Protein AF-A0AAD4ZQE9-F1 (afdb_monomer_lite)

Structure (mmCIF, N/CA/C/O backbone):
data_AF-A0AAD4ZQE9-F1
#
_entry.id   AF-A0AAD4ZQE9-F1
#
loop_
_atom_site.group_PDB
_atom_site.id
_atom_site.type_symbol
_atom_site.label_atom_id
_atom_site.label_alt_id
_atom_site.label_comp_id
_atom_site.label_asym_id
_atom_site.label_entity_id
_atom_site.label_seq_id
_atom_site.pdbx_PDB_ins_code
_atom_site.Cartn_x
_atom_site.Cartn_y
_atom_site.Cartn_z
_atom_site.occupancy
_atom_site.B_iso_or_equiv
_atom_site.auth_seq_id
_atom_site.auth_comp_id
_atom_site.auth_asym_id
_atom_site.auth_atom_id
_atom_site.pdbx_PDB_model_num
ATOM 1 N N . MET A 1 1 ? 4.533 7.153 21.241 1.00 45.00 1 MET A N 1
ATOM 2 C CA . MET A 1 1 ? 4.443 7.529 19.815 1.00 45.00 1 MET A CA 1
ATOM 3 C C . MET A 1 1 ? 5.773 7.210 19.162 1.00 45.00 1 MET A C 1
ATOM 5 O O . MET A 1 1 ? 6.681 8.030 19.191 1.00 45.00 1 MET A O 1
ATOM 9 N N . SER A 1 2 ? 5.926 5.979 18.676 1.00 45.38 2 SER A N 1
ATOM 10 C CA . SER A 1 2 ? 7.120 5.576 17.935 1.00 45.38 2 SER A CA 1
ATOM 11 C C . SER A 1 2 ? 7.099 6.305 16.597 1.00 45.38 2 SER A C 1
ATOM 13 O O . SER A 1 2 ? 6.217 6.058 15.779 1.00 45.38 2 SER A O 1
ATOM 15 N N . SER A 1 3 ? 8.010 7.258 16.414 1.00 54.94 3 SER A N 1
ATOM 16 C CA . SER A 1 3 ? 8.211 7.901 15.119 1.00 54.94 3 SER A CA 1
ATOM 17 C C . SER A 1 3 ? 8.654 6.826 14.131 1.00 54.94 3 SER A C 1
ATOM 19 O O . SER A 1 3 ? 9.665 6.159 14.360 1.00 54.94 3 SER A O 1
ATOM 21 N N . LEU A 1 4 ? 7.874 6.619 13.070 1.00 60.09 4 LEU A N 1
ATOM 22 C CA . LEU A 1 4 ? 8.270 5.772 11.953 1.00 60.09 4 LEU A CA 1
ATOM 23 C C . LEU A 1 4 ? 9.427 6.490 11.255 1.00 60.09 4 LEU A C 1
ATOM 25 O O . LEU A 1 4 ? 9.217 7.380 10.433 1.00 60.09 4 LEU A O 1
ATOM 29 N N . LEU A 1 5 ? 10.662 6.143 11.615 1.00 62.22 5 LEU A N 1
ATOM 30 C CA . LEU A 1 5 ? 11.824 6.468 10.799 1.00 62.22 5 LEU A CA 1
ATOM 31 C C . LEU A 1 5 ? 11.660 5.675 9.508 1.00 62.22 5 LEU A C 1
ATOM 33 O O . LEU A 1 5 ? 12.069 4.522 9.438 1.00 62.22 5 LEU A O 1
ATOM 37 N N . ILE A 1 6 ? 10.997 6.264 8.515 1.00 63.91 6 ILE A N 1
ATOM 38 C CA . ILE A 1 6 ? 10.954 5.703 7.171 1.00 63.91 6 ILE A CA 1
ATOM 39 C C . ILE A 1 6 ? 12.378 5.877 6.631 1.00 63.91 6 ILE A C 1
ATOM 41 O O . ILE A 1 6 ? 12.783 7.018 6.378 1.00 63.91 6 ILE A O 1
ATOM 45 N N . PRO A 1 7 ? 13.187 4.806 6.511 1.00 65.25 7 PRO A N 1
ATOM 46 C CA . PRO A 1 7 ? 14.474 4.926 5.847 1.00 65.25 7 PRO A CA 1
ATOM 47 C C . PRO A 1 7 ? 14.223 5.437 4.429 1.00 65.25 7 PRO A C 1
ATOM 49 O O . PRO A 1 7 ? 13.216 5.096 3.807 1.00 65.25 7 PRO A O 1
ATOM 52 N N . ASN A 1 8 ? 15.119 6.285 3.928 1.00 72.75 8 ASN A N 1
ATOM 53 C CA . ASN A 1 8 ? 15.010 6.816 2.576 1.00 72.75 8 ASN A CA 1
ATOM 54 C C . ASN A 1 8 ? 14.829 5.650 1.586 1.00 72.75 8 ASN A C 1
ATOM 56 O O . ASN A 1 8 ? 15.747 4.867 1.383 1.00 72.75 8 ASN A O 1
ATOM 60 N N . ILE A 1 9 ? 13.651 5.532 0.966 1.00 71.81 9 ILE A N 1
ATOM 61 C CA . ILE A 1 9 ? 13.310 4.398 0.089 1.00 71.81 9 ILE A CA 1
ATOM 62 C C . ILE A 1 9 ? 14.286 4.288 -1.096 1.00 71.81 9 ILE A C 1
ATOM 64 O O . ILE A 1 9 ? 14.530 3.191 -1.594 1.00 71.81 9 ILE A O 1
ATOM 68 N N . SER A 1 10 ? 14.928 5.393 -1.492 1.00 69.75 10 SER A N 1
ATOM 69 C CA . SER A 1 10 ? 15.966 5.398 -2.528 1.00 69.75 10 SER A CA 1
ATOM 70 C C . SER A 1 10 ? 17.200 4.565 -2.165 1.00 69.75 10 SER A C 1
ATOM 72 O O . SER A 1 10 ? 17.949 4.194 -3.067 1.00 69.75 10 SER A O 1
ATOM 74 N N . THR A 1 11 ? 17.449 4.287 -0.879 1.00 70.25 11 THR A N 1
ATOM 75 C CA . THR A 1 11 ? 18.533 3.386 -0.455 1.00 70.25 11 THR A CA 1
ATOM 76 C C . THR A 1 11 ? 18.112 1.920 -0.477 1.00 70.25 11 THR A C 1
ATOM 78 O O . THR A 1 11 ? 18.971 1.051 -0.583 1.00 70.25 11 THR A O 1
ATOM 81 N N . LEU A 1 12 ? 16.807 1.641 -0.395 1.00 68.88 12 LEU A N 1
ATOM 82 C CA . LEU A 1 12 ? 16.251 0.287 -0.440 1.00 68.88 12 LEU A CA 1
ATOM 83 C C . LEU A 1 12 ? 16.126 -0.226 -1.872 1.00 68.88 12 LEU A C 1
ATOM 85 O O . LEU A 1 12 ? 16.275 -1.418 -2.121 1.00 68.88 12 LEU A O 1
ATOM 89 N N . VAL A 1 13 ? 15.853 0.681 -2.809 1.00 66.62 13 VAL A N 1
ATOM 90 C CA . VAL A 1 13 ? 15.665 0.355 -4.217 1.00 66.62 13 VAL A CA 1
ATOM 91 C C . VAL A 1 13 ? 16.422 1.376 -5.059 1.00 66.62 13 VAL A C 1
ATOM 93 O O . VAL A 1 13 ? 15.988 2.514 -5.224 1.00 66.62 13 VAL A O 1
ATOM 96 N N . SER A 1 14 ? 17.559 0.970 -5.628 1.00 65.62 14 SER A N 1
ATOM 97 C CA . SER A 1 14 ? 18.334 1.821 -6.550 1.00 65.62 14 SER A CA 1
ATOM 98 C C . SER A 1 14 ? 17.755 1.851 -7.970 1.00 65.62 14 SER A C 1
ATOM 100 O O . SER A 1 14 ? 18.268 2.554 -8.838 1.00 65.62 14 SER A O 1
ATOM 102 N N . VAL A 1 15 ? 16.696 1.078 -8.227 1.00 68.50 15 VAL A N 1
ATOM 103 C CA . VAL A 1 15 ? 16.110 0.883 -9.553 1.00 68.50 15 VAL A CA 1
ATOM 104 C C . VAL A 1 15 ? 14.709 1.489 -9.604 1.00 68.50 15 VAL A C 1
ATOM 106 O O . VAL A 1 15 ? 13.782 1.033 -8.940 1.00 68.50 15 VAL A O 1
ATOM 109 N N . LYS A 1 16 ? 14.531 2.514 -10.439 1.00 76.00 16 LYS A N 1
ATOM 110 C CA . LYS A 1 16 ? 13.201 3.042 -10.760 1.00 76.00 16 LYS A CA 1
ATOM 111 C C . LYS A 1 16 ? 12.384 1.961 -11.473 1.00 76.00 16 LYS A C 1
ATOM 113 O O . LYS A 1 16 ? 12.895 1.333 -12.401 1.00 76.00 16 LYS A O 1
ATOM 118 N N . VAL A 1 17 ? 11.128 1.771 -11.066 1.00 76.62 17 VAL A N 1
ATOM 119 C CA . VAL A 1 17 ? 10.241 0.799 -11.719 1.00 76.62 17 VAL A CA 1
ATOM 120 C C . VAL A 1 17 ? 10.058 1.150 -13.202 1.00 76.62 17 VAL A C 1
ATOM 122 O O . VAL A 1 17 ? 9.851 2.312 -13.561 1.00 76.62 17 VAL A O 1
ATOM 125 N N . SER A 1 18 ? 10.167 0.136 -14.051 1.00 77.19 18 SER A N 1
ATOM 126 C CA . SER A 1 18 ? 9.899 0.127 -15.485 1.00 77.19 18 SER A CA 1
ATOM 127 C C . SER A 1 18 ? 9.101 -1.133 -15.827 1.00 77.19 18 SER A C 1
ATOM 129 O O . SER A 1 18 ? 9.047 -2.087 -15.049 1.00 77.19 18 SER A O 1
ATOM 131 N N . GLU A 1 19 ? 8.512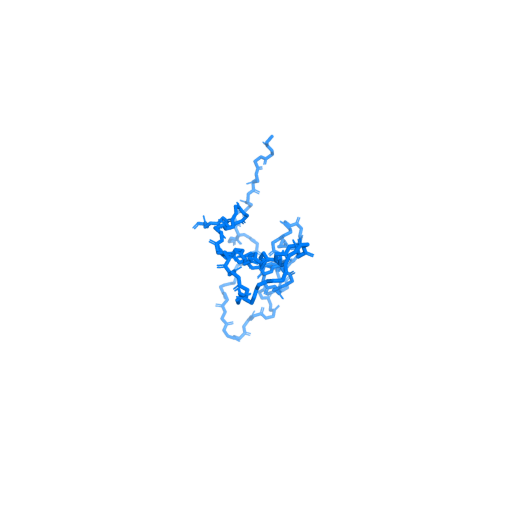 -1.170 -17.020 1.00 79.56 19 GLU A N 1
ATOM 132 C CA . GLU A 1 19 ? 7.718 -2.316 -17.494 1.00 79.56 19 GLU A CA 1
ATOM 133 C C . GLU A 1 19 ? 8.515 -3.634 -17.535 1.00 79.56 19 GLU A C 1
ATOM 135 O O . GLU A 1 19 ? 7.942 -4.716 -17.458 1.00 79.56 19 GLU A O 1
ATOM 140 N N . THR A 1 20 ? 9.846 -3.558 -17.614 1.00 87.06 20 THR A N 1
ATOM 141 C CA . THR A 1 20 ? 10.737 -4.719 -17.740 1.00 87.06 20 THR A CA 1
ATOM 142 C C . THR A 1 20 ? 11.375 -5.171 -16.428 1.00 87.06 20 THR A C 1
ATOM 144 O O . THR A 1 20 ? 12.004 -6.227 -16.400 1.00 87.06 20 THR A O 1
ATOM 147 N N . ASN A 1 21 ? 11.252 -4.401 -15.340 1.00 85.62 21 ASN A N 1
ATOM 148 C CA . ASN A 1 21 ? 11.990 -4.656 -14.098 1.00 85.62 21 ASN A CA 1
ATOM 149 C C . ASN A 1 21 ? 11.105 -4.834 -12.854 1.00 85.62 21 ASN A C 1
ATOM 151 O O . ASN A 1 21 ? 11.638 -4.918 -11.746 1.00 85.62 21 ASN A O 1
ATOM 155 N N . TYR A 1 22 ? 9.784 -4.935 -13.033 1.00 86.56 22 TYR A N 1
ATOM 156 C CA . TYR A 1 22 ? 8.824 -5.055 -11.935 1.00 86.56 22 TYR A CA 1
ATOM 157 C C . TYR A 1 22 ? 9.179 -6.178 -10.951 1.00 86.56 22 TYR A C 1
ATOM 159 O O . TYR A 1 22 ? 9.232 -5.927 -9.756 1.00 86.56 22 TYR A O 1
ATOM 167 N N . LEU A 1 23 ? 9.512 -7.381 -11.433 1.00 88.25 23 LEU A N 1
ATOM 168 C CA . LEU A 1 23 ? 9.848 -8.519 -10.560 1.00 88.25 23 LE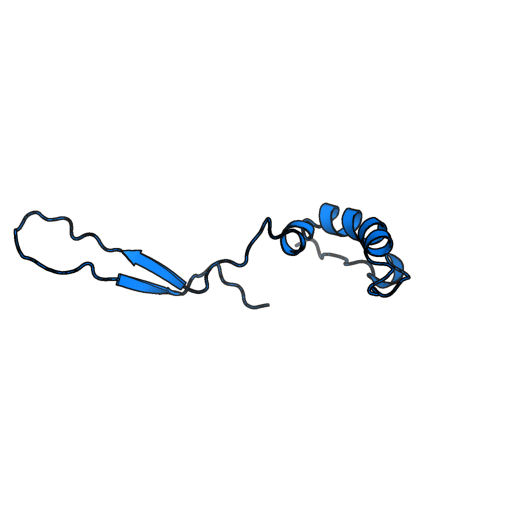U A CA 1
ATOM 169 C C . LEU A 1 23 ? 11.081 -8.255 -9.685 1.00 88.25 23 LEU A C 1
ATOM 171 O O . LEU A 1 23 ? 11.117 -8.623 -8.510 1.00 88.25 23 LEU A O 1
ATOM 175 N N . LEU A 1 24 ? 12.098 -7.602 -10.253 1.00 87.44 24 LEU A N 1
ATOM 176 C CA . LEU A 1 24 ? 13.311 -7.257 -9.519 1.00 87.44 24 LEU A CA 1
ATOM 177 C C . LEU A 1 24 ? 13.016 -6.176 -8.477 1.00 87.44 24 LEU A C 1
ATOM 179 O O . LEU A 1 24 ? 13.411 -6.315 -7.321 1.00 87.44 24 LEU A O 1
ATOM 183 N N . TRP A 1 25 ? 12.289 -5.132 -8.871 1.00 87.06 25 TRP A N 1
ATOM 184 C CA . TRP A 1 25 ? 11.826 -4.089 -7.962 1.00 87.06 25 TRP A CA 1
ATOM 185 C C . TRP A 1 25 ? 10.978 -4.665 -6.819 1.00 87.06 25 TRP A C 1
ATOM 187 O O . TRP A 1 25 ? 11.217 -4.345 -5.655 1.00 87.06 25 TRP A O 1
ATOM 1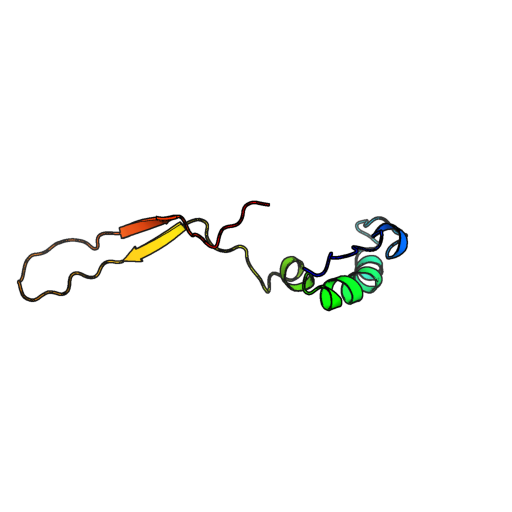97 N N . GLU A 1 26 ? 10.051 -5.574 -7.132 1.00 88.06 26 GLU A N 1
ATOM 198 C CA . GLU A 1 26 ? 9.171 -6.221 -6.162 1.00 88.06 26 GLU A CA 1
ATOM 199 C C . GLU A 1 26 ? 9.995 -7.001 -5.136 1.00 88.06 26 GLU A C 1
ATOM 201 O O . GLU A 1 26 ? 9.803 -6.829 -3.936 1.00 88.06 26 GLU A O 1
ATOM 206 N N . SER A 1 27 ? 10.973 -7.792 -5.587 1.00 88.69 27 SER A N 1
ATOM 207 C CA . SER A 1 27 ? 11.839 -8.567 -4.691 1.00 88.69 27 SER A CA 1
ATOM 208 C C . SER A 1 27 ? 12.623 -7.701 -3.694 1.00 88.69 27 SER A C 1
ATOM 210 O O . SER A 1 27 ? 12.880 -8.144 -2.575 1.00 88.69 27 SER A O 1
ATOM 212 N N . GLN A 1 28 ? 12.962 -6.461 -4.070 1.00 87.50 28 GLN A N 1
ATOM 213 C CA . GLN A 1 28 ? 13.694 -5.521 -3.217 1.00 87.50 28 GLN A CA 1
ATOM 214 C C . GLN A 1 28 ? 12.768 -4.784 -2.242 1.00 87.50 28 GLN A C 1
ATOM 216 O O . GLN A 1 28 ? 13.114 -4.605 -1.076 1.00 87.50 28 GLN A O 1
ATOM 221 N N . ILE A 1 29 ? 11.578 -4.373 -2.691 1.00 86.38 29 ILE A N 1
ATOM 222 C CA . ILE A 1 29 ? 10.682 -3.525 -1.892 1.00 86.38 29 ILE A CA 1
ATOM 223 C C . ILE A 1 29 ? 9.703 -4.325 -1.023 1.00 86.38 29 ILE A C 1
ATOM 225 O O . ILE A 1 29 ? 9.311 -3.872 0.054 1.00 86.38 29 ILE A O 1
ATOM 229 N N . LYS A 1 30 ? 9.318 -5.531 -1.451 1.00 88.88 30 LYS A N 1
ATOM 230 C CA . LYS A 1 30 ? 8.305 -6.358 -0.785 1.00 88.88 30 LYS A CA 1
ATOM 231 C C . LYS A 1 30 ? 8.656 -6.702 0.664 1.00 88.88 30 LYS A C 1
ATOM 233 O O . LYS A 1 30 ? 7.791 -6.487 1.510 1.00 88.88 30 LYS A O 1
ATOM 238 N N . PRO A 1 31 ? 9.880 -7.146 1.019 1.00 87.25 31 PRO A N 1
ATOM 239 C CA . PRO A 1 31 ? 10.216 -7.444 2.415 1.00 87.25 31 PRO A CA 1
ATOM 240 C C . PRO A 1 31 ? 10.073 -6.225 3.335 1.00 87.25 31 PRO A C 1
ATOM 242 O O . PRO A 1 31 ? 9.592 -6.352 4.460 1.00 87.25 31 PRO A O 1
ATOM 245 N N . PHE A 1 32 ? 10.436 -5.036 2.843 1.00 85.75 32 PHE A N 1
ATOM 246 C CA . PHE A 1 32 ? 10.279 -3.787 3.584 1.00 85.75 32 PHE A CA 1
ATOM 247 C C . PHE A 1 32 ? 8.801 -3.456 3.813 1.00 85.75 32 PHE A C 1
ATOM 249 O O . PHE A 1 32 ? 8.390 -3.194 4.941 1.00 85.75 32 PHE A O 1
ATOM 256 N N . LEU A 1 33 ? 7.985 -3.525 2.760 1.00 88.19 33 LEU A N 1
ATOM 257 C CA . LEU A 1 33 ? 6.552 -3.240 2.845 1.00 88.19 33 LEU A CA 1
ATOM 258 C C . LEU A 1 33 ? 5.797 -4.258 3.701 1.00 88.19 33 LEU A C 1
ATOM 260 O O . LEU A 1 33 ? 4.853 -3.877 4.385 1.00 88.19 33 LEU A O 1
ATOM 264 N N . VAL A 1 34 ? 6.204 -5.528 3.696 1.00 89.75 34 VAL A N 1
ATOM 265 C CA . VAL A 1 34 ? 5.652 -6.550 4.597 1.00 89.75 34 VAL A CA 1
ATOM 266 C C . VAL A 1 34 ? 6.035 -6.244 6.045 1.00 89.75 34 VAL A C 1
ATOM 268 O O . VAL A 1 34 ? 5.168 -6.246 6.912 1.00 89.75 34 VAL A O 1
ATOM 271 N N . GLY 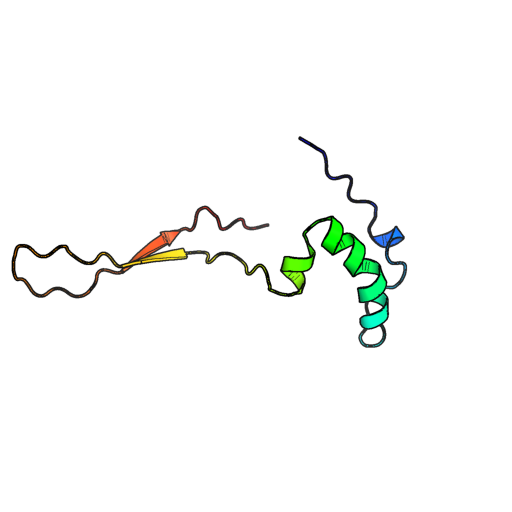A 1 35 ? 7.301 -5.908 6.314 1.00 88.06 35 GLY A N 1
ATOM 272 C CA . GLY A 1 35 ? 7.761 -5.559 7.662 1.00 88.06 35 GLY A CA 1
ATOM 273 C C . GLY A 1 35 ? 7.110 -4.296 8.240 1.00 88.06 35 GLY A C 1
ATOM 274 O O . GLY A 1 35 ? 7.028 -4.156 9.456 1.00 88.06 35 GLY A O 1
ATOM 275 N N . GLN A 1 36 ? 6.637 -3.393 7.380 1.00 86.12 36 GLN A N 1
ATOM 276 C CA . GLN A 1 36 ? 5.906 -2.178 7.755 1.00 86.12 36 GLN A CA 1
ATOM 277 C C . GLN A 1 36 ? 4.379 -2.323 7.639 1.00 86.12 36 GLN A C 1
ATOM 279 O O . GLN A 1 36 ? 3.664 -1.340 7.810 1.00 86.12 36 GLN A O 1
ATOM 284 N N . ASP A 1 37 ? 3.876 -3.522 7.326 1.00 86.81 37 ASP A N 1
ATOM 285 C CA . ASP A 1 37 ? 2.447 -3.796 7.145 1.00 86.81 37 ASP A CA 1
ATOM 286 C C . ASP A 1 37 ? 1.778 -2.889 6.080 1.00 86.81 37 ASP A C 1
ATOM 288 O O . ASP A 1 37 ? 0.600 -2.554 6.149 1.00 86.81 37 ASP A O 1
ATOM 292 N N . TYR A 1 38 ? 2.532 -2.478 5.056 1.00 87.25 38 TYR A N 1
ATOM 293 C CA . TYR A 1 38 ? 2.035 -1.699 3.914 1.00 87.25 38 TYR A CA 1
ATOM 294 C C . TYR A 1 38 ? 1.740 -2.560 2.681 1.00 87.25 38 TYR A C 1
ATOM 296 O O . TYR A 1 38 ? 1.003 -2.134 1.794 1.00 87.25 38 TYR A O 1
ATOM 304 N N . TRP A 1 39 ? 2.266 -3.788 2.615 1.00 90.12 39 TRP A N 1
ATOM 305 C CA . TRP A 1 39 ? 2.053 -4.675 1.464 1.00 90.12 39 TRP A CA 1
ATOM 306 C C . TRP A 1 39 ? 0.567 -4.969 1.197 1.00 90.12 39 TRP A C 1
ATOM 308 O O . TRP A 1 39 ? 0.151 -5.069 0.045 1.00 90.12 39 TRP A O 1
ATOM 318 N N . LYS A 1 40 ? -0.256 -5.020 2.252 1.00 86.94 40 LYS A N 1
ATOM 319 C CA . LYS A 1 40 ? -1.705 -5.260 2.163 1.00 86.94 40 LYS A CA 1
ATOM 320 C C . LYS A 1 40 ? -2.462 -4.256 1.284 1.00 86.94 40 LYS A C 1
ATOM 322 O O . LYS A 1 40 ? -3.504 -4.609 0.742 1.00 86.94 40 LYS A O 1
ATOM 327 N N . PHE A 1 41 ? -1.940 -3.037 1.128 1.00 85.12 41 PHE A N 1
ATOM 328 C CA . PHE A 1 41 ? -2.523 -2.023 0.247 1.00 85.12 41 PHE A CA 1
ATOM 329 C C . PHE A 1 41 ? -2.187 -2.273 -1.230 1.00 85.12 41 PHE A C 1
ATOM 331 O O . PHE A 1 41 ? -2.981 -1.924 -2.096 1.00 85.12 41 PHE A O 1
ATOM 338 N N . LEU A 1 42 ? -1.033 -2.885 -1.527 1.00 85.06 42 LEU A N 1
ATOM 339 C CA . LEU A 1 42 ? -0.610 -3.197 -2.897 1.00 85.06 42 LEU A CA 1
ATOM 340 C C . LEU A 1 42 ? -1.251 -4.479 -3.427 1.00 85.06 42 LEU A C 1
ATOM 342 O O . LEU A 1 42 ? -1.651 -4.533 -4.583 1.00 85.06 42 LEU A O 1
ATOM 346 N N . ASP A 1 43 ? -1.359 -5.496 -2.575 1.00 86.75 43 ASP A N 1
ATOM 347 C CA . ASP A 1 43 ? -1.992 -6.777 -2.911 1.00 86.75 43 ASP A CA 1
ATOM 348 C C . ASP A 1 43 ? -3.531 -6.699 -2.903 1.00 86.75 43 ASP A C 1
ATOM 350 O O . ASP A 1 43 ? -4.222 -7.637 -3.283 1.00 86.75 43 ASP A O 1
ATOM 354 N N . GLY A 1 44 ? -4.099 -5.583 -2.434 1.00 82.69 44 GLY A N 1
ATOM 355 C CA . GLY A 1 44 ? -5.549 -5.396 -2.337 1.00 82.69 44 GLY A CA 1
ATOM 356 C C . GLY A 1 44 ? -6.212 -6.175 -1.197 1.00 82.69 44 GLY A C 1
ATOM 357 O O . GLY A 1 44 ? -7.409 -6.016 -0.969 1.00 82.69 44 GLY A O 1
ATOM 358 N N . SER A 1 45 ? -5.440 -6.950 -0.429 1.00 88.31 45 SER A N 1
ATOM 359 C CA . SER A 1 45 ? -5.889 -7.621 0.796 1.00 88.31 45 SER A CA 1
ATOM 360 C C . SER A 1 45 ? -6.482 -6.650 1.835 1.00 88.31 45 SER A C 1
ATOM 362 O O . SER A 1 45 ? -7.265 -7.061 2.689 1.00 88.31 45 SER A O 1
ATOM 364 N N . TYR A 1 46 ? -6.139 -5.359 1.771 1.00 86.31 46 TYR A N 1
ATOM 365 C CA . TYR A 1 46 ? -6.742 -4.302 2.580 1.00 86.31 46 TYR A CA 1
ATOM 366 C C . TYR A 1 46 ? -7.343 -3.208 1.682 1.00 86.31 46 TYR A C 1
ATOM 368 O O . TYR A 1 46 ? -6.655 -2.240 1.340 1.00 86.31 46 TYR A O 1
ATOM 376 N N . PRO A 1 47 ? -8.613 -3.357 1.263 1.00 80.31 47 PRO A N 1
ATOM 377 C CA . PRO A 1 47 ? -9.279 -2.366 0.430 1.00 80.31 47 PRO A CA 1
ATOM 378 C C . PRO A 1 47 ? -9.546 -1.076 1.212 1.00 80.31 47 PRO A C 1
ATOM 380 O O . PRO A 1 47 ? -9.708 -1.088 2.435 1.00 80.31 47 PRO A O 1
ATOM 383 N 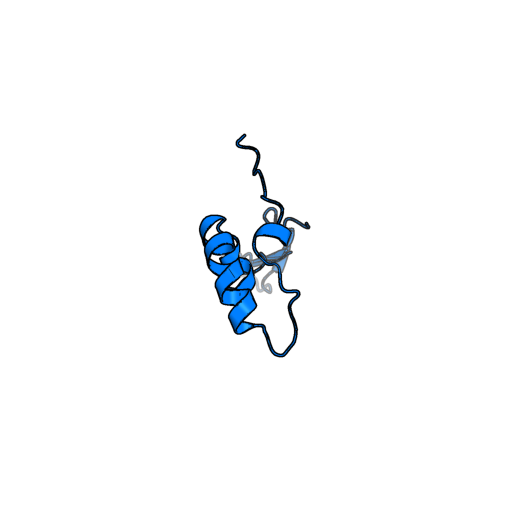N . CYS A 1 48 ? -9.642 0.047 0.495 1.00 78.50 48 CYS A N 1
ATOM 384 C CA . CYS A 1 48 ? -10.089 1.296 1.097 1.00 78.50 48 CYS A CA 1
ATOM 385 C C . CYS A 1 48 ? -11.485 1.103 1.714 1.00 78.50 48 CYS A C 1
ATOM 387 O O . CYS A 1 48 ? -12.371 0.549 1.054 1.00 78.50 48 CYS A O 1
ATOM 389 N N . PRO A 1 49 ? -11.707 1.562 2.958 1.00 80.62 49 PRO A N 1
ATOM 390 C CA . PRO A 1 49 ? -13.037 1.530 3.543 1.00 80.62 49 PRO A CA 1
ATOM 391 C C . PRO A 1 49 ? -14.003 2.342 2.670 1.00 80.62 49 PRO A C 1
ATOM 393 O O . PRO A 1 49 ? -13.621 3.353 2.086 1.00 80.62 49 PRO A O 1
ATOM 396 N N . SER A 1 50 ? -15.262 1.907 2.572 1.00 82.00 50 SER A N 1
ATOM 397 C CA . SER A 1 50 ? -16.289 2.665 1.844 1.00 82.00 50 SER A CA 1
ATOM 398 C C . SER A 1 50 ? -16.432 4.063 2.446 1.00 82.00 50 SER A C 1
ATOM 400 O O . SER A 1 50 ? -16.473 4.193 3.669 1.00 82.00 50 SER A O 1
ATOM 402 N N . SER A 1 51 ? -16.556 5.096 1.614 1.00 81.25 51 SER A N 1
ATOM 403 C CA . SER A 1 51 ? -16.778 6.477 2.068 1.00 81.25 51 SER A CA 1
ATOM 404 C C . SER A 1 51 ? -18.116 6.653 2.791 1.00 81.25 51 SER A C 1
ATOM 406 O O . SER A 1 51 ? -18.247 7.507 3.670 1.00 81.25 51 SER A O 1
ATOM 408 N N . PHE A 1 52 ? -19.093 5.802 2.475 1.00 81.38 52 PHE A N 1
ATOM 409 C CA . PHE A 1 52 ? -20.423 5.831 3.067 1.00 81.38 52 PHE A CA 1
ATOM 410 C C . PHE A 1 52 ? -20.851 4.448 3.560 1.00 81.38 52 PHE A C 1
ATOM 412 O O . PHE A 1 52 ? -20.626 3.430 2.899 1.00 81.38 52 PHE A O 1
ATOM 419 N N . LEU A 1 53 ? -21.496 4.422 4.723 1.00 81.69 53 LEU A N 1
ATOM 420 C CA . LEU A 1 53 ? -22.169 3.254 5.273 1.00 81.69 53 LEU A CA 1
ATOM 421 C C . LEU A 1 53 ? -23.654 3.334 4.911 1.00 81.69 53 LEU A C 1
ATOM 423 O O . LEU A 1 53 ? -24.280 4.384 5.050 1.00 81.69 53 LEU A O 1
ATOM 427 N N . THR A 1 54 ? -24.211 2.224 4.431 1.00 80.12 54 THR A N 1
ATOM 428 C CA . THR A 1 54 ? -25.639 2.115 4.117 1.00 80.12 54 THR A CA 1
ATOM 429 C C . THR A 1 54 ? -26.315 1.315 5.220 1.00 80.12 54 THR A C 1
ATOM 431 O O . THR A 1 54 ? -26.081 0.113 5.335 1.00 80.12 54 THR A O 1
ATOM 434 N N . THR A 1 55 ? -27.152 1.962 6.028 1.00 73.12 55 THR A N 1
ATOM 435 C CA . THR A 1 55 ? -27.948 1.275 7.051 1.00 73.12 55 THR A CA 1
ATOM 436 C C . THR A 1 55 ? -29.361 1.087 6.520 1.00 73.12 55 THR A C 1
ATOM 438 O O . THR A 1 55 ? -30.068 2.062 6.262 1.00 73.12 55 THR A O 1
ATOM 441 N N . THR A 1 56 ? -29.777 -0.170 6.361 1.00 72.88 56 THR A N 1
ATOM 442 C CA . THR A 1 56 ? -31.185 -0.494 6.103 1.00 72.88 56 THR A CA 1
ATOM 443 C C . THR A 1 56 ? -31.891 -0.536 7.449 1.00 72.88 56 THR A C 1
ATOM 445 O O . THR A 1 56 ? -31.638 -1.432 8.252 1.00 72.88 56 THR A O 1
ATOM 448 N N . VAL A 1 57 ? -32.738 0.452 7.730 1.00 69.38 57 VAL A N 1
ATOM 449 C CA . VAL A 1 57 ? -33.634 0.389 8.889 1.00 69.38 57 VAL A CA 1
ATOM 450 C C . VAL A 1 57 ? -34.806 -0.508 8.518 1.00 69.38 57 VAL A C 1
ATOM 452 O O . VAL A 1 57 ? -35.713 -0.098 7.799 1.00 69.38 57 VAL A O 1
ATOM 455 N N . THR A 1 58 ? -34.777 -1.754 8.986 1.00 59.59 58 THR A N 1
ATOM 456 C CA . THR A 1 58 ? -35.959 -2.617 8.976 1.00 59.59 58 THR A CA 1
ATOM 457 C C . THR A 1 58 ? -36.895 -2.096 10.067 1.00 59.59 58 THR A C 1
ATOM 459 O O . THR A 1 58 ? -36.505 -2.116 11.237 1.00 59.59 58 THR A O 1
ATOM 462 N N . PRO A 1 59 ? -38.095 -1.584 9.744 1.00 60.91 59 PRO A N 1
ATOM 463 C CA . PRO A 1 59 ? -39.047 -1.225 10.781 1.00 60.91 59 PRO A CA 1
ATOM 464 C C . PRO A 1 59 ? -39.424 -2.501 11.539 1.00 60.91 59 PRO A C 1
ATOM 466 O O . PRO A 1 59 ? -39.925 -3.455 10.947 1.00 60.91 59 PRO A O 1
ATOM 469 N N . SER A 1 60 ? -39.158 -2.543 12.846 1.00 55.25 60 SER A N 1
ATOM 470 C CA . SER A 1 60 ? -39.708 -3.577 13.722 1.00 55.25 60 SER A CA 1
ATOM 471 C C . SER A 1 60 ? -41.226 -3.401 13.750 1.00 55.25 60 SER A C 1
ATOM 473 O O . SER A 1 60 ? -41.748 -2.504 14.409 1.00 55.25 60 SER A O 1
ATOM 475 N N . THR A 1 61 ? -41.928 -4.204 12.954 1.00 45.75 61 THR A N 1
ATOM 476 C CA . THR A 1 61 ? -43.384 -4.186 12.840 1.00 45.75 61 THR A CA 1
ATOM 477 C C . THR A 1 61 ? -44.011 -4.866 14.049 1.00 45.75 61 THR A C 1
ATOM 479 O O . THR A 1 61 ? -44.011 -6.087 14.142 1.00 45.75 61 THR A O 1
ATOM 482 N N . ASP A 1 62 ? -44.626 -4.064 14.910 1.00 49.78 62 ASP A N 1
ATOM 483 C CA . ASP A 1 62 ? -45.817 -4.462 15.663 1.00 49.78 62 ASP A CA 1
ATOM 484 C C . ASP A 1 62 ? -46.957 -3.482 15.315 1.00 49.78 62 ASP A C 1
ATOM 486 O O . ASP A 1 62 ? -47.539 -2.854 16.185 1.00 49.78 62 ASP A O 1
ATOM 490 N N . THR A 1 63 ? -47.202 -3.229 14.017 1.00 44.56 63 THR A N 1
ATOM 491 C CA . THR A 1 63 ? -48.426 -2.604 13.443 1.00 44.56 63 THR A CA 1
ATOM 492 C C . THR A 1 63 ? -48.372 -2.679 11.902 1.00 44.56 63 THR A C 1
ATOM 494 O O . THR A 1 63 ? -47.386 -2.226 11.320 1.00 44.56 63 THR A O 1
ATOM 497 N N . PRO A 1 64 ? -49.401 -3.198 11.199 1.00 50.06 64 PRO A N 1
ATOM 498 C CA . PRO A 1 64 ? -49.372 -3.357 9.748 1.00 50.06 64 PRO A CA 1
ATOM 499 C C . PRO A 1 64 ? -49.596 -2.013 9.038 1.00 50.06 64 PRO A C 1
ATOM 501 O O . PRO A 1 64 ? -50.709 -1.490 8.997 1.00 50.06 64 PRO A O 1
ATOM 504 N N . SER A 1 65 ? -48.546 -1.450 8.442 1.00 47.19 65 SER A N 1
ATOM 505 C CA . SER A 1 65 ? -48.685 -0.505 7.331 1.00 47.19 65 SER A CA 1
ATOM 506 C C . SER A 1 65 ? -47.476 -0.565 6.409 1.00 47.19 65 SER A C 1
ATOM 508 O O . SER A 1 65 ? -46.323 -0.489 6.822 1.00 47.19 65 SER A O 1
ATOM 510 N N . GLU A 1 66 ? -47.812 -0.753 5.144 1.00 54.62 66 GLU A N 1
ATOM 511 C CA . GLU A 1 66 ? -46.978 -0.866 3.961 1.00 54.62 66 GLU A CA 1
ATOM 512 C C . GLU A 1 66 ? -46.076 0.370 3.802 1.00 54.62 66 GLU A C 1
ATOM 514 O O . GLU A 1 66 ? -46.550 1.492 3.635 1.00 54.62 66 GLU A O 1
ATOM 519 N N . SER A 1 67 ? -44.757 0.197 3.910 1.00 50.69 67 SER A N 1
ATOM 520 C CA . SER A 1 67 ? -43.769 1.244 3.623 1.00 50.69 67 SER A CA 1
ATOM 521 C C . SER A 1 67 ? -42.432 0.621 3.210 1.00 50.69 67 SER A C 1
ATOM 523 O O . SER A 1 67 ? -41.918 -0.277 3.871 1.00 50.69 67 SER A O 1
ATOM 525 N N . SER A 1 68 ? -41.909 1.094 2.077 1.00 56.62 68 SER A N 1
ATOM 526 C CA . SER A 1 68 ? -40.629 0.719 1.451 1.00 56.62 68 SER A CA 1
ATOM 527 C C . SER A 1 68 ? -39.434 0.837 2.422 1.00 56.62 68 SER A C 1
ATOM 529 O O . SER A 1 68 ? -39.482 1.695 3.307 1.00 56.62 68 SER A O 1
ATOM 531 N N . PRO A 1 69 ? -38.346 0.046 2.281 1.00 57.34 69 PRO A N 1
ATOM 532 C CA . PRO A 1 69 ? -37.170 0.180 3.141 1.00 57.34 69 PRO A CA 1
ATOM 533 C C . PRO A 1 69 ? -36.549 1.581 3.028 1.00 57.34 69 PRO A C 1
ATOM 535 O O . PRO A 1 69 ? -36.129 2.007 1.952 1.00 57.34 69 PRO A O 1
ATOM 538 N N . THR A 1 70 ? -36.453 2.291 4.153 1.00 54.84 70 THR A N 1
ATOM 539 C CA . THR A 1 70 ? -35.734 3.567 4.238 1.00 54.84 70 THR A CA 1
ATOM 540 C C . THR A 1 70 ? -34.229 3.289 4.257 1.00 54.84 70 THR A C 1
ATOM 542 O O . THR A 1 70 ? -33.711 2.649 5.174 1.00 54.84 70 THR A O 1
ATOM 545 N N . ILE A 1 71 ? -33.521 3.752 3.226 1.00 62.03 71 ILE A N 1
ATOM 546 C CA . ILE A 1 71 ? -32.063 3.655 3.115 1.00 62.03 71 ILE A CA 1
ATOM 547 C C . ILE A 1 71 ? -31.463 4.943 3.686 1.00 62.03 71 ILE A C 1
ATOM 549 O O . ILE A 1 71 ? -31.647 6.013 3.109 1.00 62.03 71 ILE A O 1
ATOM 553 N N . THR A 1 72 ? -30.736 4.851 4.802 1.00 65.81 72 THR A N 1
ATOM 554 C CA . THR A 1 72 ? -29.995 5.991 5.365 1.00 65.81 72 THR A CA 1
ATOM 555 C C . THR A 1 72 ? -28.511 5.829 5.055 1.00 65.81 72 THR A C 1
ATOM 557 O O . THR A 1 72 ? -27.894 4.833 5.438 1.00 65.81 72 THR A O 1
ATOM 560 N N . THR A 1 73 ? -27.935 6.814 4.366 1.00 70.81 73 THR A N 1
ATOM 561 C CA . THR A 1 73 ? -26.505 6.872 4.040 1.00 70.81 73 THR A CA 1
ATOM 562 C C . THR A 1 73 ? -25.786 7.751 5.061 1.00 70.81 73 THR A C 1
AT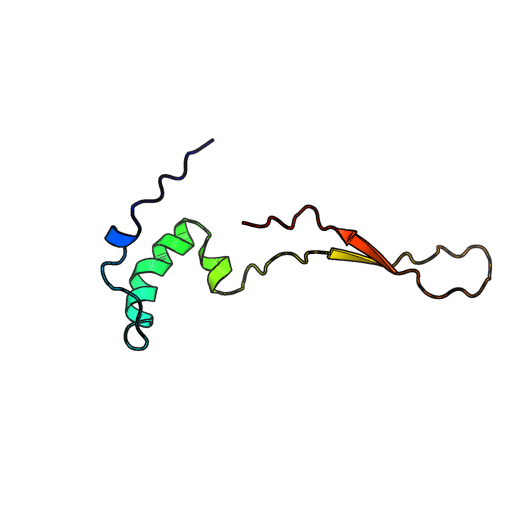OM 564 O O . THR A 1 73 ? -26.024 8.956 5.121 1.00 70.81 73 THR A O 1
ATOM 567 N N . THR A 1 74 ? -24.902 7.167 5.867 1.00 80.25 74 THR A N 1
ATOM 568 C CA . THR A 1 74 ? -24.079 7.883 6.857 1.00 80.25 74 THR A CA 1
ATOM 569 C C . THR A 1 74 ? -22.611 7.919 6.417 1.00 80.25 74 THR A C 1
ATOM 571 O O . THR A 1 74 ? -22.108 6.922 5.895 1.00 80.25 74 THR A O 1
ATOM 574 N N . PRO A 1 75 ? -21.888 9.040 6.608 1.00 82.44 75 PRO A N 1
ATOM 575 C CA . PRO A 1 75 ? -20.457 9.105 6.314 1.00 82.44 75 PRO A CA 1
ATOM 576 C C . PRO A 1 75 ? -19.676 8.123 7.197 1.00 82.44 75 PRO A C 1
ATOM 578 O O . PRO A 1 75 ? -19.954 8.001 8.392 1.00 82.44 75 PRO A O 1
ATOM 581 N N . ASN A 1 76 ? -18.711 7.408 6.613 1.00 79.31 76 ASN A N 1
ATOM 582 C CA . ASN A 1 76 ? -17.918 6.419 7.339 1.00 79.31 76 ASN A CA 1
ATOM 583 C C . ASN A 1 76 ? -16.795 7.097 8.150 1.00 79.31 76 ASN A C 1
ATOM 585 O O . ASN A 1 76 ? -15.876 7.652 7.546 1.00 79.31 76 ASN A O 1
ATOM 589 N N . PRO A 1 77 ? -16.791 7.004 9.494 1.00 78.19 77 PRO A N 1
ATOM 590 C CA . PRO A 1 77 ? -15.739 7.599 10.323 1.00 78.19 77 PRO A CA 1
ATOM 591 C C . PRO A 1 77 ? -14.361 6.937 10.151 1.00 78.19 77 PRO A C 1
ATOM 593 O O . PRO A 1 77 ? -13.362 7.515 10.560 1.00 78.19 77 PRO A O 1
ATOM 596 N N . GLN A 1 78 ? -14.292 5.741 9.557 1.00 73.62 78 GLN A N 1
ATOM 597 C CA . GLN A 1 78 ? -13.037 5.041 9.250 1.00 73.62 78 GLN A CA 1
ATOM 598 C C . GLN A 1 78 ? -12.452 5.429 7.880 1.00 73.62 78 GLN A C 1
ATOM 600 O O . GLN A 1 78 ? -11.387 4.939 7.506 1.00 73.62 78 GLN A O 1
ATOM 605 N N . TYR A 1 79 ? -13.136 6.279 7.105 1.00 76.25 79 TYR A N 1
ATOM 606 C CA . TYR A 1 79 ? -12.625 6.772 5.829 1.00 76.25 79 TYR A CA 1
ATOM 607 C C . TYR A 1 79 ? -11.654 7.938 6.051 1.00 76.25 79 TYR A C 1
ATOM 609 O O . TYR A 1 79 ? -12.054 9.098 6.124 1.00 76.25 79 TYR A O 1
ATOM 617 N N . THR A 1 80 ? -10.363 7.625 6.157 1.00 64.94 80 THR A N 1
ATOM 618 C CA . THR A 1 80 ? -9.294 8.630 6.223 1.00 64.94 80 THR A CA 1
ATOM 619 C C . THR A 1 80 ? -8.832 8.981 4.808 1.00 64.94 80 THR A C 1
ATOM 621 O O . THR A 1 80 ? -8.212 8.151 4.144 1.00 64.94 80 THR A O 1
ATOM 624 N N . GLN A 1 81 ? -9.115 10.204 4.342 1.00 58.53 81 GLN A N 1
ATOM 625 C CA . GLN A 1 81 ? -8.442 10.757 3.160 1.00 58.53 81 GLN A CA 1
ATOM 626 C C . GLN A 1 81 ? -6.996 11.088 3.539 1.00 58.53 81 GLN A C 1
ATOM 628 O O . GLN A 1 81 ? -6.773 11.874 4.460 1.00 58.53 81 GLN A O 1
ATOM 633 N N . LEU A 1 82 ? -6.045 10.435 2.866 1.00 52.91 82 LEU A N 1
ATOM 634 C CA . LEU A 1 82 ? -4.622 10.779 2.920 1.00 52.91 82 LEU A CA 1
ATOM 635 C C . LEU A 1 82 ? -4.369 12.165 2.315 1.00 52.91 82 LEU A C 1
ATOM 637 O O . LEU A 1 82 ? -5.048 12.495 1.314 1.00 52.91 82 LEU A O 1
#

Foldseek 3Di:
DPPPPPPDVCVQDVDDDDPPCVVVRCVSCVVVCVVVVNVCVVVVVPPQDDQWDWDFDDPPDPDDDDDDTDTDIDGDPSRDDD

Organism: Prunus dulcis (NCBI:txid3755)

Secondary structure (DSSP, 8-state):
--------HHHH--S---TTTHHHHHHHHHHHHHHTT-HHHHSSSSPPPPSEEEEEE----SS----PPEEEEEE-TT----

pLDDT: mean 73.24, std 13.59, range [44.56, 90.12]

Radius of gyration: 22.54 Å; chains: 1; bounding box: 68×19×38 Å

Sequence (82 aa):
MSSLLIPNISTLVSVKVSETNYLLWESQIKPFLVGQDYWKFLDGSYPCPSSFLTTTVTPSTDTPSESSPTITTTPNPQYTQL